Protein AF-A8ZPZ2-F1 (afdb_monomer_lite)

Foldseek 3Di:
DDDDDDDDPDDPPPPPPPDPPCVVVVPPPCPVVVPPPPDPDDDDDDDDDDDPVRVVVLCVVCVVVPHDSVVVVVCPVVVVDDDDDPVRVVVVVVVVVVVVVVVVVVVCVVVVNDDVVVVCVVVVNDD

Radius of gyration: 34.14 Å; chains: 1; bounding box: 94×48×85 Å

Structure (mmCIF, N/CA/C/O backbone):
data_AF-A8ZPZ2-F1
#
_entry.id   AF-A8ZPZ2-F1
#
loop_
_atom_site.group_PDB
_atom_site.id
_atom_site.type_symbol
_atom_site.label_atom_id
_atom_site.label_alt_id
_atom_site.label_comp_id
_atom_site.label_asym_id
_atom_site.label_entity_id
_atom_site.label_seq_id
_atom_site.pdbx_PDB_ins_code
_atom_site.Cartn_x
_atom_site.Cartn_y
_atom_site.Cartn_z
_atom_site.occupancy
_atom_site.B_iso_or_equiv
_atom_site.auth_seq_id
_atom_site.auth_comp_id
_atom_site.auth_asym_id
_atom_site.auth_atom_id
_atom_site.pdbx_PDB_model_num
ATOM 1 N N . MET A 1 1 ? 65.935 -8.058 -20.710 1.00 36.50 1 MET A N 1
ATOM 2 C CA . MET A 1 1 ? 64.784 -7.126 -20.744 1.00 36.50 1 MET A CA 1
ATOM 3 C C . MET A 1 1 ? 63.810 -7.653 -21.782 1.00 36.50 1 MET A C 1
ATOM 5 O O . MET A 1 1 ? 64.184 -7.732 -22.939 1.00 36.50 1 MET A O 1
ATOM 9 N N . LEU A 1 2 ? 62.808 -8.410 -21.333 1.00 34.53 2 LEU A N 1
ATOM 10 C CA . LEU A 1 2 ? 61.420 -7.978 -21.071 1.00 34.53 2 LEU A CA 1
ATOM 11 C C . LEU A 1 2 ? 60.620 -7.818 -22.386 1.00 34.53 2 LEU A C 1
ATOM 13 O O . LEU A 1 2 ? 60.905 -6.899 -23.137 1.00 34.53 2 LEU A O 1
ATOM 17 N N . LEU A 1 3 ? 59.834 -8.847 -22.758 1.00 36.16 3 LEU A N 1
ATOM 18 C CA . LEU A 1 3 ? 58.344 -8.904 -22.787 1.00 36.16 3 LEU A CA 1
ATOM 19 C C . LEU A 1 3 ? 57.717 -8.084 -23.948 1.00 36.16 3 LEU A C 1
ATOM 21 O O . LEU A 1 3 ? 58.179 -6.991 -24.214 1.00 36.16 3 LEU A O 1
ATOM 25 N N . ILE A 1 4 ? 56.639 -8.428 -24.660 1.00 39.97 4 ILE A N 1
ATOM 26 C CA . ILE A 1 4 ? 55.713 -9.567 -24.773 1.00 39.97 4 ILE A CA 1
ATOM 27 C C . ILE A 1 4 ? 54.870 -9.303 -26.052 1.00 39.97 4 ILE A C 1
ATOM 29 O O . ILE A 1 4 ? 54.544 -8.158 -26.341 1.00 39.97 4 ILE A O 1
ATOM 33 N N . TRP A 1 5 ? 54.532 -10.390 -26.753 1.00 31.16 5 TRP A N 1
ATOM 34 C CA . TRP A 1 5 ? 53.360 -10.715 -27.599 1.00 31.16 5 TRP A CA 1
ATOM 35 C C . TRP A 1 5 ? 52.783 -9.714 -28.618 1.00 31.16 5 TRP A C 1
ATOM 37 O O . TRP A 1 5 ? 52.365 -8.617 -28.288 1.00 31.16 5 TRP A O 1
ATOM 47 N N . ASN A 1 6 ? 52.752 -10.043 -29.910 1.00 34.06 6 ASN A N 1
ATOM 48 C CA . ASN A 1 6 ? 52.008 -11.098 -30.633 1.00 34.06 6 ASN A CA 1
ATOM 49 C C . ASN A 1 6 ? 50.652 -10.591 -31.161 1.00 34.06 6 ASN A C 1
ATOM 51 O O . ASN A 1 6 ? 49.752 -10.187 -30.432 1.00 34.06 6 ASN A O 1
ATOM 55 N N . THR A 1 7 ? 50.576 -10.630 -32.486 1.00 48.59 7 THR A N 1
ATOM 56 C CA . THR A 1 7 ? 49.463 -10.335 -33.383 1.00 48.59 7 THR A CA 1
ATOM 57 C C . THR A 1 7 ? 48.154 -10.998 -32.978 1.00 48.59 7 THR A C 1
ATOM 59 O O . THR A 1 7 ? 48.154 -12.192 -32.699 1.00 48.59 7 THR A O 1
ATOM 62 N N . LEU A 1 8 ? 47.036 -10.275 -33.105 1.00 37.91 8 LEU A N 1
ATOM 63 C CA . LEU A 1 8 ? 45.714 -10.862 -33.361 1.00 37.91 8 LEU A CA 1
ATOM 64 C C . LEU A 1 8 ? 44.765 -9.820 -33.974 1.00 37.91 8 LEU A C 1
ATOM 66 O O . LEU A 1 8 ? 43.800 -9.363 -33.368 1.00 37.91 8 LEU A O 1
ATOM 70 N N . SER A 1 9 ? 45.011 -9.500 -35.248 1.00 48.00 9 SER A N 1
ATOM 71 C CA . SER A 1 9 ? 43.917 -9.155 -36.158 1.00 48.00 9 SER A CA 1
ATOM 72 C C . SER A 1 9 ? 43.069 -10.417 -36.325 1.00 48.00 9 SER A C 1
ATOM 74 O O . SER A 1 9 ? 43.440 -11.346 -37.043 1.00 48.00 9 SER A O 1
ATOM 76 N N . SER A 1 10 ? 41.969 -10.508 -35.579 1.00 40.19 10 SER A N 1
ATOM 77 C CA . SER A 1 10 ? 41.010 -11.604 -35.696 1.00 40.19 10 SER A CA 1
ATOM 78 C C . SER A 1 10 ? 39.629 -11.056 -36.020 1.00 40.19 10 SER A C 1
ATOM 80 O O . SER A 1 10 ? 38.894 -10.576 -35.170 1.00 40.19 10 SER A O 1
ATOM 82 N N . LYS A 1 11 ? 39.327 -11.126 -37.320 1.00 45.41 11 LYS A N 1
ATOM 83 C CA . LYS A 1 11 ? 38.066 -11.600 -37.901 1.00 45.41 11 LYS A CA 1
ATOM 84 C C . LYS A 1 11 ? 36.814 -11.273 -37.079 1.00 45.41 11 LYS A C 1
ATOM 86 O O . LYS A 1 11 ? 36.491 -11.973 -36.123 1.00 45.41 11 LYS A O 1
ATOM 91 N N . ILE A 1 12 ? 36.019 -10.327 -37.579 1.00 47.62 12 ILE A N 1
ATOM 92 C CA . ILE A 1 12 ? 34.578 -10.272 -37.307 1.00 47.62 12 ILE A CA 1
ATOM 93 C C . ILE A 1 12 ? 33.973 -11.559 -37.887 1.00 47.62 12 ILE A C 1
ATOM 95 O O . ILE A 1 12 ? 33.569 -11.632 -39.046 1.00 47.62 12 ILE A O 1
ATOM 99 N N . VAL A 1 13 ? 33.995 -12.627 -37.095 1.00 47.03 13 VAL A N 1
ATOM 100 C CA . VAL A 1 13 ? 33.261 -13.852 -37.377 1.00 47.03 13 VAL A CA 1
ATOM 101 C C . VAL A 1 13 ? 31.816 -13.526 -37.055 1.00 47.03 13 VAL A C 1
ATOM 103 O O . VAL A 1 13 ? 31.442 -13.429 -35.889 1.00 47.03 13 VAL A O 1
ATOM 106 N N . GLY A 1 14 ? 31.003 -13.332 -38.093 1.00 48.72 14 GLY A N 1
ATOM 107 C CA . GLY A 1 14 ? 29.555 -13.337 -37.953 1.00 48.72 14 GLY A CA 1
ATOM 108 C C . GLY A 1 14 ? 29.152 -14.640 -37.274 1.00 48.72 14 GLY A C 1
ATOM 109 O O . GLY A 1 14 ? 29.152 -15.707 -37.891 1.00 48.72 14 GLY A O 1
ATOM 110 N N . THR A 1 15 ? 28.856 -14.576 -35.980 1.00 49.88 15 THR A N 1
ATOM 111 C CA . THR A 1 15 ? 28.314 -15.699 -35.232 1.00 49.88 15 THR A CA 1
ATOM 112 C C . THR A 1 15 ? 26.924 -15.958 -35.792 1.00 49.88 15 THR A C 1
ATOM 114 O O . THR A 1 15 ? 25.944 -15.317 -35.416 1.00 49.88 15 THR A O 1
ATOM 117 N N . LYS A 1 16 ? 26.826 -16.899 -36.742 1.00 54.81 16 LYS A N 1
ATOM 118 C CA . LYS A 1 16 ? 25.549 -17.513 -37.112 1.00 54.81 16 LYS A CA 1
ATOM 119 C C . LYS A 1 16 ? 24.930 -17.995 -35.806 1.00 54.81 16 LYS A C 1
ATOM 121 O O . LYS A 1 16 ? 25.420 -18.962 -35.222 1.00 54.81 16 LYS A O 1
ATOM 126 N N . ARG A 1 17 ? 23.894 -17.302 -35.317 1.00 61.94 17 ARG A N 1
ATOM 127 C CA . ARG A 1 17 ? 23.105 -17.781 -34.180 1.00 61.94 17 ARG A CA 1
ATOM 128 C C . ARG A 1 17 ? 22.688 -19.205 -34.536 1.00 61.94 17 ARG A C 1
ATOM 130 O O . ARG A 1 17 ? 21.981 -19.402 -35.523 1.00 61.94 17 ARG A O 1
ATOM 137 N N . LYS A 1 18 ? 23.169 -20.199 -33.784 1.00 61.75 18 LYS A N 1
ATOM 138 C CA . LYS A 1 18 ? 22.662 -21.569 -33.878 1.00 61.75 18 LYS A CA 1
ATOM 139 C C . LYS A 1 18 ? 21.232 -21.531 -33.356 1.00 61.75 18 LYS A C 1
ATOM 141 O O . LYS A 1 18 ? 20.994 -21.669 -32.161 1.00 61.75 18 LYS A O 1
ATOM 146 N N . ILE A 1 19 ? 20.289 -21.263 -34.252 1.00 64.38 19 ILE A N 1
ATOM 147 C CA . ILE A 1 19 ? 18.870 -21.412 -33.964 1.00 64.38 19 ILE A CA 1
ATOM 148 C C . ILE A 1 19 ? 18.662 -22.907 -33.750 1.00 64.38 19 ILE A C 1
ATOM 150 O O . ILE A 1 19 ? 18.977 -23.714 -34.626 1.00 64.38 19 ILE A O 1
ATOM 154 N N . ASN A 1 20 ? 18.205 -23.286 -32.559 1.00 74.00 20 ASN A N 1
ATOM 155 C CA . ASN A 1 20 ? 17.829 -24.666 -32.303 1.00 74.00 20 ASN A CA 1
ATOM 156 C C . ASN A 1 20 ? 16.719 -25.022 -33.314 1.00 74.00 20 ASN A C 1
ATOM 158 O O . ASN A 1 20 ? 15.728 -24.298 -33.384 1.00 74.00 20 ASN A O 1
ATOM 162 N N . PRO A 1 21 ? 16.838 -26.097 -34.113 1.00 70.56 21 PRO A N 1
ATOM 163 C CA . PRO A 1 21 ? 15.815 -26.460 -35.098 1.00 70.56 21 PRO A CA 1
ATOM 164 C C . PRO A 1 21 ? 14.436 -26.710 -34.462 1.00 70.56 21 PRO A C 1
ATOM 166 O O . PRO A 1 21 ? 13.411 -26.577 -35.124 1.00 70.56 21 PRO A O 1
ATOM 169 N N . LYS A 1 22 ? 14.395 -26.992 -33.152 1.00 74.38 22 LYS A N 1
ATOM 170 C CA . LYS A 1 22 ? 13.162 -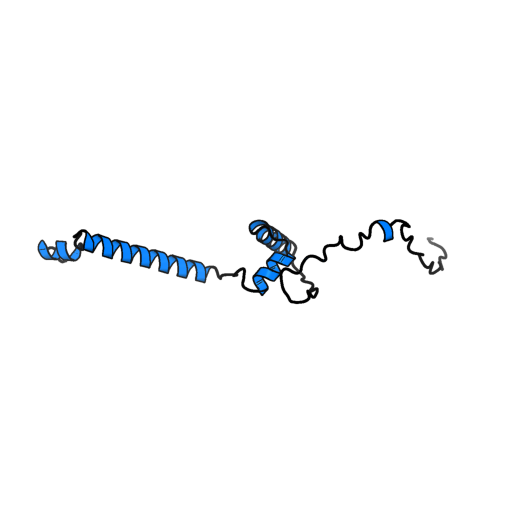27.112 -32.363 1.00 74.38 22 LYS A CA 1
ATOM 171 C C . LYS A 1 22 ? 12.654 -25.782 -31.789 1.00 74.38 22 LYS A C 1
ATOM 173 O O . LYS A 1 22 ? 11.628 -25.777 -31.120 1.00 74.38 22 LYS A O 1
ATOM 178 N N . SER A 1 23 ? 13.321 -24.649 -32.031 1.00 67.31 23 SER A N 1
ATOM 179 C CA . SER A 1 23 ? 12.892 -23.331 -31.536 1.00 67.31 23 SER A CA 1
ATOM 180 C C . SER A 1 23 ? 11.472 -23.000 -31.985 1.00 67.31 23 SER A C 1
ATOM 182 O O . SER A 1 23 ? 10.678 -22.566 -31.161 1.00 67.31 23 SER A O 1
ATOM 184 N N . LEU A 1 24 ? 11.126 -23.285 -33.245 1.00 64.62 24 LEU A N 1
ATOM 185 C CA . LEU A 1 24 ? 9.766 -23.099 -33.761 1.00 64.62 24 LEU A CA 1
ATOM 186 C C . LEU A 1 24 ? 8.775 -24.138 -33.217 1.00 64.62 24 LEU A C 1
ATOM 188 O O . LEU A 1 24 ? 7.600 -23.837 -33.072 1.00 64.62 24 LEU A O 1
ATOM 192 N N . GLN A 1 25 ? 9.242 -25.341 -32.874 1.00 66.44 25 GLN A N 1
ATOM 193 C CA . GLN A 1 25 ? 8.404 -26.403 -32.299 1.00 66.44 25 GLN A CA 1
ATOM 194 C C . GLN A 1 25 ? 8.064 -26.136 -30.822 1.00 66.44 25 GLN A C 1
ATOM 196 O O . GLN A 1 25 ? 7.013 -26.552 -30.342 1.00 66.44 25 GLN A O 1
ATOM 201 N N . ASN A 1 26 ? 8.934 -25.414 -30.107 1.00 62.28 26 ASN A N 1
ATOM 202 C CA . ASN A 1 26 ? 8.692 -24.944 -28.741 1.00 62.28 26 ASN A CA 1
ATOM 203 C C . ASN A 1 26 ? 7.844 -23.665 -28.689 1.00 62.28 26 ASN A C 1
ATOM 205 O O . ASN A 1 26 ? 7.267 -23.361 -27.642 1.00 62.28 26 ASN A O 1
ATOM 209 N N . LEU A 1 27 ? 7.743 -22.925 -29.799 1.00 61.38 27 LEU A N 1
ATOM 210 C CA . LEU A 1 27 ? 6.745 -21.873 -29.941 1.00 61.38 27 LEU A CA 1
ATOM 211 C C . LEU A 1 27 ? 5.393 -22.555 -30.087 1.00 61.38 27 LEU A C 1
ATOM 213 O O . LEU A 1 27 ? 4.997 -22.946 -31.175 1.00 61.38 27 LEU A O 1
ATOM 217 N N . ARG A 1 28 ? 4.686 -22.725 -28.974 1.00 57.16 28 ARG A N 1
ATOM 218 C CA . ARG A 1 28 ? 3.288 -23.147 -28.995 1.00 57.16 28 ARG A CA 1
ATOM 219 C C . ARG A 1 28 ? 2.479 -21.989 -29.601 1.00 57.16 28 ARG A C 1
ATOM 221 O O . ARG A 1 28 ? 2.271 -21.001 -28.886 1.00 57.16 28 ARG A O 1
ATOM 228 N N . PRO A 1 29 ? 2.029 -22.057 -30.871 1.00 48.34 29 PRO A N 1
ATOM 229 C CA . PRO A 1 29 ? 1.203 -21.005 -31.449 1.00 48.34 29 PRO A CA 1
ATOM 230 C C . PRO A 1 29 ? -0.101 -21.008 -30.646 1.00 48.34 29 PRO A C 1
ATOM 232 O O . PRO A 1 29 ? -0.790 -22.022 -30.588 1.00 48.34 29 PRO A O 1
ATOM 235 N N . GLY A 1 30 ? -0.360 -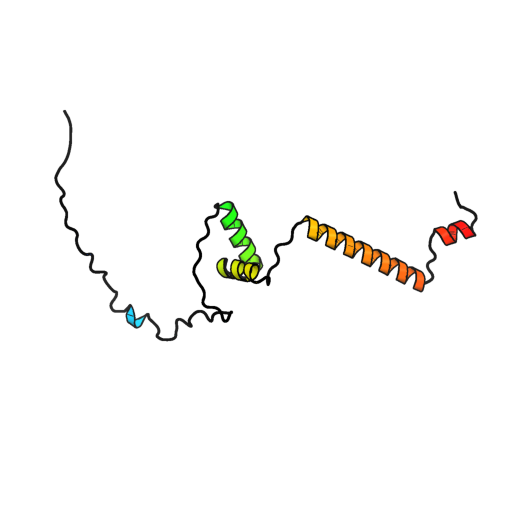19.934 -29.901 1.00 50.59 30 GLY A N 1
ATOM 236 C CA . GLY A 1 30 ? -1.507 -19.850 -28.990 1.00 50.59 30 GLY A CA 1
ATOM 237 C C . GLY A 1 30 ? -1.307 -20.385 -27.559 1.00 50.59 30 GLY A C 1
ATOM 238 O O . GLY A 1 30 ? -2.266 -20.364 -26.797 1.00 50.59 30 GLY A O 1
ATOM 239 N N . LYS A 1 31 ? -0.103 -20.826 -27.139 1.00 43.94 31 LYS A N 1
ATOM 240 C CA . LYS A 1 31 ? 0.203 -21.086 -25.704 1.00 43.94 31 LYS A CA 1
ATOM 241 C C . LYS A 1 31 ? 1.414 -20.327 -25.147 1.00 43.94 31 LYS A C 1
ATOM 243 O O . LYS A 1 31 ? 1.983 -20.739 -24.139 1.00 43.94 31 LYS A O 1
ATOM 248 N N . SER A 1 32 ? 1.770 -19.192 -25.726 1.00 48.09 32 SER A N 1
ATOM 249 C CA . SER A 1 32 ? 1.800 -18.045 -24.827 1.00 48.09 32 SER A CA 1
ATOM 250 C C . SER A 1 32 ? 0.354 -17.583 -24.828 1.00 48.09 32 SER A C 1
ATOM 252 O O . SER A 1 32 ? -0.029 -16.951 -25.813 1.00 48.09 32 SER A O 1
ATOM 254 N N . PRO A 1 33 ? -0.496 -17.942 -23.842 1.00 46.56 33 PRO A N 1
ATOM 255 C CA . PRO A 1 33 ? -1.653 -17.098 -23.607 1.00 46.56 33 PRO A CA 1
ATOM 256 C C . PRO A 1 33 ? -1.002 -15.744 -23.371 1.00 46.56 33 PRO A C 1
ATOM 258 O O . PRO A 1 33 ? -0.258 -15.598 -22.400 1.00 46.56 33 PRO A O 1
ATOM 261 N N . GLY A 1 34 ? -1.066 -14.851 -24.365 1.00 47.97 34 GLY A N 1
ATOM 262 C CA . GLY A 1 34 ? -0.504 -13.518 -24.244 1.00 47.97 34 GLY A CA 1
ATOM 263 C C . GLY A 1 34 ? -1.060 -13.027 -22.935 1.00 47.97 34 GLY A C 1
ATOM 264 O O . GLY A 1 34 ? -2.282 -12.984 -22.839 1.00 47.97 34 GLY A O 1
ATOM 265 N N . ARG A 1 35 ? -0.179 -12.908 -21.924 1.00 49.22 35 ARG A N 1
ATOM 266 C CA . ARG A 1 35 ? -0.528 -12.731 -20.512 1.00 49.22 35 ARG A CA 1
ATOM 267 C C . ARG A 1 35 ? -1.740 -11.834 -20.511 1.00 49.22 35 ARG A C 1
ATOM 269 O O . ARG A 1 35 ? -1.564 -10.676 -20.890 1.00 49.22 35 ARG A O 1
ATOM 276 N N . THR A 1 36 ? -2.922 -12.406 -20.257 1.00 50.59 36 THR A N 1
ATOM 277 C CA . THR A 1 36 ? -4.180 -11.711 -20.518 1.00 50.59 36 THR A CA 1
ATOM 278 C C . THR A 1 36 ? -4.028 -10.407 -19.783 1.00 50.59 36 THR A C 1
ATOM 280 O O . THR A 1 36 ? -3.725 -10.412 -18.584 1.00 50.59 36 THR A O 1
ATOM 283 N N . THR A 1 37 ? -3.993 -9.303 -20.525 1.00 53.22 37 THR A N 1
ATOM 284 C CA . THR A 1 37 ? -3.750 -8.027 -19.887 1.00 53.22 37 THR A CA 1
ATOM 285 C C . THR A 1 37 ? -4.937 -7.862 -18.964 1.00 53.22 37 THR A C 1
ATOM 287 O O . THR A 1 37 ? -6.076 -7.833 -19.414 1.00 53.22 37 THR A O 1
ATOM 290 N N . LEU A 1 38 ? -4.673 -7.846 -17.657 1.00 60.94 38 LEU A N 1
ATOM 291 C CA . LEU A 1 38 ? -5.712 -7.647 -16.647 1.00 60.94 38 LEU A CA 1
ATOM 292 C C . LEU A 1 38 ? -6.488 -6.343 -16.914 1.00 60.94 38 LEU A C 1
ATOM 294 O O . LEU A 1 38 ? -7.591 -6.150 -16.419 1.00 60.94 38 LEU A O 1
ATOM 298 N N . HIS A 1 39 ? -5.894 -5.452 -17.711 1.00 67.31 39 HIS A N 1
ATOM 299 C CA . HIS A 1 39 ? -6.393 -4.139 -18.058 1.00 67.31 39 HIS A CA 1
ATOM 300 C C . HIS A 1 39 ? -6.415 -3.946 -19.579 1.00 67.31 39 HIS A C 1
ATOM 302 O O . HIS A 1 39 ? -5.629 -4.550 -20.312 1.00 67.31 39 HIS A O 1
ATOM 308 N N . GLU A 1 40 ? -7.304 -3.067 -20.033 1.00 69.06 40 GLU A N 1
ATOM 309 C CA . GLU A 1 40 ? -7.580 -2.780 -21.449 1.00 69.06 40 GLU A CA 1
ATOM 310 C C . GLU A 1 40 ? -6.439 -2.019 -22.152 1.00 69.06 40 GLU A C 1
ATOM 312 O O . GLU A 1 40 ? -6.357 -1.988 -23.379 1.00 69.06 40 GLU A O 1
ATOM 317 N N . SER A 1 41 ? -5.521 -1.421 -21.385 1.00 74.38 41 SER A N 1
ATOM 318 C CA . SER A 1 41 ? -4.385 -0.660 -21.907 1.00 74.38 41 SER A CA 1
ATOM 319 C C . SER A 1 41 ? -3.212 -1.555 -22.318 1.00 74.38 41 SER A C 1
ATOM 321 O O . SER A 1 41 ? -2.811 -2.465 -21.586 1.00 74.38 41 SER A O 1
ATOM 323 N N . THR A 1 42 ? -2.579 -1.225 -23.447 1.00 79.56 42 THR A N 1
ATOM 324 C CA . THR A 1 42 ? -1.339 -1.882 -23.887 1.00 79.56 42 THR A CA 1
ATOM 325 C C . THR A 1 42 ? -0.207 -1.582 -22.904 1.00 79.56 42 THR A C 1
ATOM 327 O O . THR A 1 42 ? 0.072 -0.422 -22.613 1.00 79.56 42 THR A O 1
ATOM 330 N N . LYS A 1 43 ? 0.468 -2.622 -22.398 1.00 79.81 43 LYS A N 1
ATOM 331 C CA . LYS A 1 43 ? 1.591 -2.457 -21.464 1.00 79.81 43 LYS A CA 1
ATOM 332 C C . LYS A 1 43 ? 2.836 -1.924 -22.180 1.00 79.81 43 LYS A C 1
ATOM 334 O O . LYS A 1 43 ? 3.369 -2.593 -23.065 1.00 79.81 43 LYS A O 1
ATOM 339 N N . SER A 1 44 ? 3.346 -0.775 -21.745 1.00 86.00 44 SER A N 1
ATOM 340 C CA . SER A 1 44 ? 4.696 -0.291 -22.056 1.00 86.00 44 SER A CA 1
ATOM 341 C C . SER A 1 44 ? 5.691 -0.732 -20.980 1.00 86.00 44 SER A C 1
ATOM 343 O O . SER A 1 44 ? 5.336 -0.939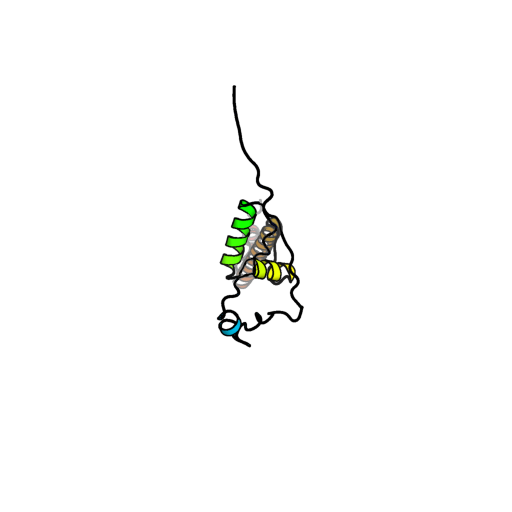 -19.820 1.00 86.00 44 SER A O 1
ATOM 345 N N . ARG A 1 45 ? 6.963 -0.909 -21.358 1.00 88.12 45 ARG A N 1
ATOM 346 C CA . ARG A 1 45 ? 8.026 -1.275 -20.412 1.00 88.12 45 ARG A CA 1
ATOM 347 C C . ARG A 1 45 ? 8.731 -0.020 -19.908 1.00 88.12 45 ARG A C 1
ATOM 349 O O . ARG A 1 45 ? 9.280 0.730 -20.708 1.00 88.12 45 ARG A O 1
ATOM 356 N N . HIS A 1 46 ? 8.790 0.130 -18.589 1.00 89.19 46 HIS A N 1
ATOM 357 C CA . HIS A 1 46 ? 9.555 1.171 -17.905 1.00 89.19 46 HIS A CA 1
ATOM 358 C C . HIS A 1 46 ? 10.639 0.521 -17.033 1.00 89.19 46 HIS A C 1
ATOM 360 O O . HIS A 1 46 ? 10.425 -0.559 -16.479 1.00 89.19 46 HIS A O 1
ATOM 366 N N . GLY A 1 47 ? 11.824 1.133 -16.975 1.00 92.12 47 GLY A N 1
ATOM 367 C CA . GLY A 1 47 ? 12.928 0.700 -16.115 1.00 92.12 47 GLY A CA 1
ATOM 368 C C . GLY A 1 47 ? 12.991 1.552 -14.850 1.00 92.12 47 GLY A C 1
ATOM 369 O O . GLY A 1 47 ? 12.740 2.751 -14.919 1.00 92.12 47 GLY A O 1
ATOM 370 N N . VAL A 1 48 ? 13.334 0.937 -13.718 1.00 91.62 48 VAL A N 1
ATOM 371 C CA . VAL A 1 48 ? 13.520 1.615 -12.427 1.00 91.62 48 VAL A CA 1
ATOM 372 C C . VAL A 1 48 ? 14.872 1.191 -11.862 1.00 91.62 48 VAL A C 1
ATOM 374 O O . VAL A 1 48 ? 15.223 0.013 -11.940 1.00 91.62 48 VAL A O 1
ATOM 377 N N . SER A 1 49 ? 15.614 2.145 -11.306 1.00 95.00 49 SER A N 1
ATOM 378 C CA . SER A 1 49 ? 16.865 1.896 -10.587 1.00 95.00 49 SER A CA 1
ATOM 379 C C . SER A 1 49 ? 16.613 2.062 -9.094 1.00 95.00 49 SER A C 1
ATOM 381 O O . SER A 1 49 ? 16.092 3.092 -8.676 1.00 95.00 49 SER A O 1
ATOM 383 N N . LEU A 1 50 ? 16.972 1.053 -8.306 1.00 95.25 50 LEU A N 1
ATOM 384 C CA . LEU A 1 50 ? 16.813 1.030 -6.853 1.00 95.25 50 LEU A CA 1
ATOM 385 C C . LEU A 1 50 ? 18.116 0.546 -6.216 1.00 95.25 50 LEU A C 1
ATOM 387 O O . LEU A 1 50 ? 18.912 -0.129 -6.870 1.00 95.25 50 LEU A O 1
ATOM 391 N N . THR A 1 51 ? 18.322 0.888 -4.947 1.00 98.19 51 THR A N 1
ATOM 392 C CA . THR A 1 51 ? 19.333 0.227 -4.114 1.00 98.19 51 THR A CA 1
ATOM 393 C C . THR A 1 51 ? 18.920 -1.221 -3.843 1.00 98.19 51 THR A C 1
ATOM 395 O O . THR A 1 51 ? 17.744 -1.570 -3.979 1.00 98.19 51 THR A O 1
ATOM 398 N N . ASP A 1 52 ? 19.866 -2.061 -3.421 1.00 97.62 52 ASP A N 1
ATOM 399 C CA . ASP A 1 52 ? 19.575 -3.459 -3.073 1.00 97.62 52 ASP A CA 1
ATOM 400 C C . ASP A 1 52 ? 18.541 -3.561 -1.938 1.00 97.62 52 ASP A C 1
ATOM 402 O O . ASP A 1 52 ? 17.609 -4.363 -2.010 1.00 97.62 52 ASP A O 1
ATOM 406 N N . GLU A 1 53 ? 18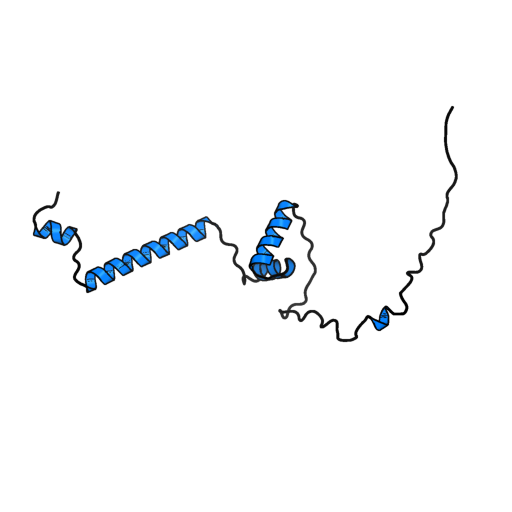.647 -2.688 -0.932 1.00 97.62 53 GLU A N 1
ATOM 407 C CA . GLU A 1 53 ? 17.684 -2.585 0.172 1.00 97.62 53 GLU A CA 1
ATOM 408 C C . GLU A 1 53 ? 16.283 -2.217 -0.332 1.00 97.62 53 GLU A C 1
ATOM 410 O O . GLU A 1 53 ? 15.299 -2.877 0.009 1.00 97.62 53 GLU A O 1
ATOM 415 N N . GLY A 1 54 ? 16.191 -1.208 -1.207 1.00 95.75 54 GLY A N 1
ATOM 416 C CA . GLY A 1 54 ? 14.925 -0.795 -1.808 1.00 95.75 54 GLY A CA 1
ATOM 417 C C . GLY A 1 54 ? 14.303 -1.901 -2.661 1.00 95.75 54 GLY A C 1
ATOM 418 O O . GLY A 1 54 ? 13.092 -2.116 -2.618 1.00 95.75 54 GLY A O 1
ATOM 419 N N . TRP A 1 55 ? 15.124 -2.651 -3.401 1.00 96.56 55 TRP A N 1
ATOM 420 C CA . TRP A 1 55 ? 14.658 -3.794 -4.179 1.00 96.56 55 TRP A CA 1
ATOM 421 C C . TRP A 1 55 ? 14.115 -4.916 -3.286 1.00 96.56 55 TRP A C 1
ATOM 423 O O . TRP A 1 55 ? 13.012 -5.405 -3.540 1.00 96.56 55 TRP A O 1
ATOM 433 N N . SER A 1 56 ? 14.835 -5.277 -2.218 1.00 96.62 56 SER A N 1
ATOM 434 C CA . SER A 1 56 ? 14.393 -6.295 -1.256 1.00 96.62 56 SER A CA 1
ATOM 435 C C . SER A 1 56 ? 13.061 -5.915 -0.607 1.00 96.62 56 SER A C 1
ATOM 437 O O . SER A 1 56 ? 12.130 -6.721 -0.588 1.00 96.62 56 SER A O 1
ATOM 439 N N . GLY A 1 57 ? 12.923 -4.660 -0.165 1.00 96.19 57 GLY A N 1
ATOM 440 C CA . GLY A 1 57 ? 11.681 -4.166 0.432 1.00 96.19 57 GLY A CA 1
ATOM 441 C C . GLY A 1 57 ? 10.487 -4.254 -0.524 1.00 96.19 57 GLY A C 1
ATOM 442 O O . GLY A 1 57 ? 9.413 -4.728 -0.148 1.00 96.19 57 GLY A O 1
ATOM 443 N N . VAL A 1 58 ? 10.671 -3.883 -1.796 1.00 95.00 58 VAL A N 1
ATOM 444 C CA . VAL A 1 58 ? 9.611 -3.999 -2.812 1.00 95.00 58 VAL A CA 1
ATOM 445 C C . VAL A 1 58 ? 9.240 -5.463 -3.077 1.00 95.00 58 VAL A C 1
ATOM 447 O O . VAL A 1 58 ? 8.061 -5.774 -3.264 1.00 95.00 58 VAL A O 1
ATOM 450 N N . GLN A 1 59 ? 10.213 -6.379 -3.082 1.00 96.19 59 GLN A N 1
ATOM 451 C CA . GLN A 1 59 ? 9.946 -7.809 -3.254 1.00 96.19 59 GLN A CA 1
ATOM 452 C C . GLN A 1 59 ? 9.120 -8.385 -2.098 1.00 96.19 59 GLN A C 1
ATOM 454 O O . GLN A 1 59 ? 8.166 -9.130 -2.340 1.00 96.19 59 GLN A O 1
ATOM 459 N N . GLU A 1 60 ? 9.456 -8.032 -0.859 1.00 96.62 60 GLU A N 1
ATOM 460 C CA . GLU A 1 60 ? 8.716 -8.462 0.328 1.00 96.62 60 GLU A CA 1
ATOM 461 C C . GLU A 1 60 ? 7.292 -7.903 0.346 1.00 96.62 60 GLU A C 1
ATOM 463 O O . GLU A 1 60 ? 6.335 -8.659 0.549 1.00 96.62 60 GLU A O 1
ATOM 468 N N . ALA A 1 61 ? 7.135 -6.609 0.050 1.00 94.31 61 ALA A N 1
ATOM 469 C CA . ALA A 1 61 ? 5.830 -5.968 -0.042 1.00 94.31 61 ALA A CA 1
ATOM 470 C C . ALA A 1 61 ? 4.954 -6.643 -1.107 1.00 94.31 61 ALA A C 1
ATOM 472 O O . ALA A 1 61 ? 3.835 -7.056 -0.812 1.00 94.31 61 ALA A O 1
ATOM 473 N N . ALA A 1 62 ? 5.479 -6.853 -2.318 1.00 94.69 62 ALA A N 1
ATOM 474 C CA . ALA A 1 62 ? 4.747 -7.530 -3.386 1.00 94.69 62 ALA A CA 1
ATOM 475 C C . ALA A 1 62 ? 4.317 -8.953 -2.980 1.00 94.69 62 ALA A C 1
ATOM 477 O O . ALA A 1 62 ? 3.166 -9.341 -3.200 1.00 94.69 62 ALA A O 1
ATOM 478 N N . LYS A 1 63 ? 5.206 -9.705 -2.314 1.00 94.81 63 LYS A N 1
ATOM 479 C CA . LYS A 1 63 ? 4.924 -11.060 -1.822 1.00 94.81 63 LYS A CA 1
ATOM 480 C C . LYS A 1 63 ? 3.789 -11.082 -0.798 1.00 94.81 63 LYS A C 1
ATOM 482 O O . LYS A 1 63 ? 2.960 -11.988 -0.861 1.00 94.81 63 LYS A O 1
ATOM 487 N N . LYS A 1 64 ? 3.718 -10.097 0.105 1.00 93.75 64 LYS A N 1
ATOM 488 C CA . LYS A 1 64 ? 2.647 -9.984 1.114 1.00 93.75 64 LYS A CA 1
ATOM 489 C C . LYS A 1 64 ? 1.255 -9.936 0.478 1.00 93.75 64 LYS A C 1
ATOM 491 O O . LYS A 1 64 ? 0.322 -10.518 1.019 1.00 93.75 64 LYS A O 1
ATOM 496 N N . TYR A 1 65 ? 1.136 -9.301 -0.685 1.00 90.62 65 TYR A N 1
ATOM 497 C CA . TYR A 1 65 ? -0.118 -9.197 -1.436 1.00 90.62 65 TYR A CA 1
ATOM 498 C C . TYR A 1 65 ? -0.276 -10.272 -2.525 1.00 90.62 65 TYR A C 1
ATOM 500 O O . TYR A 1 65 ? -1.210 -10.209 -3.318 1.00 90.62 65 TYR A O 1
ATOM 508 N N . GLY A 1 66 ? 0.627 -11.259 -2.591 1.00 91.75 66 GLY A N 1
ATOM 509 C CA . GLY A 1 66 ? 0.577 -12.329 -3.592 1.00 91.75 66 GLY A CA 1
ATOM 510 C C . GLY A 1 66 ? 0.872 -11.867 -5.024 1.00 91.75 66 GLY A C 1
ATOM 511 O O . GLY A 1 66 ? 0.543 -12.572 -5.978 1.00 91.75 66 GLY A O 1
ATOM 512 N N . TYR A 1 67 ? 1.496 -10.700 -5.193 1.00 92.31 67 TYR A N 1
ATOM 513 C CA . TYR A 1 67 ? 1.788 -10.111 -6.494 1.00 92.31 67 TYR A CA 1
ATOM 514 C C . TYR A 1 67 ? 3.249 -10.300 -6.908 1.00 92.31 67 TYR A C 1
ATOM 516 O O . TYR A 1 67 ? 4.168 -10.371 -6.093 1.00 92.31 67 TYR A O 1
ATOM 524 N N . SER A 1 68 ? 3.482 -10.318 -8.223 1.00 93.06 68 SER A N 1
ATOM 525 C CA . SER A 1 68 ? 4.818 -10.032 -8.760 1.00 93.06 68 SER A CA 1
ATOM 526 C C . SER A 1 68 ? 5.143 -8.544 -8.592 1.00 93.06 68 SER A C 1
ATOM 528 O O . SER A 1 68 ? 4.231 -7.721 -8.601 1.00 93.06 68 SER A O 1
ATOM 530 N N . VAL A 1 69 ? 6.425 -8.172 -8.513 1.00 93.81 69 VAL A N 1
ATOM 531 C CA . VAL A 1 69 ? 6.848 -6.765 -8.336 1.00 93.81 69 VAL A CA 1
ATOM 532 C C . VAL A 1 69 ? 6.214 -5.826 -9.369 1.00 93.81 69 VAL A C 1
ATOM 534 O O . VAL A 1 69 ? 5.680 -4.781 -9.016 1.00 93.81 69 VAL A O 1
ATOM 537 N N . SER A 1 70 ? 6.207 -6.204 -10.650 1.00 91.06 70 SER A N 1
ATOM 538 C CA . SER A 1 70 ? 5.602 -5.372 -11.699 1.00 91.06 70 SER A CA 1
ATOM 539 C C . SER A 1 70 ? 4.086 -5.230 -11.559 1.00 91.06 70 SER A C 1
ATOM 541 O O . SER A 1 70 ? 3.530 -4.213 -11.950 1.00 91.06 70 SER A O 1
ATOM 543 N N . GLU A 1 71 ? 3.408 -6.247 -11.030 1.00 90.81 71 GLU A N 1
ATOM 544 C CA . GLU A 1 71 ? 1.963 -6.201 -10.794 1.00 90.81 71 GLU A CA 1
ATOM 545 C C . GLU A 1 71 ? 1.637 -5.356 -9.573 1.00 90.81 71 GLU A C 1
ATOM 547 O O . GLU A 1 71 ? 0.716 -4.556 -9.622 1.00 90.81 71 GLU A O 1
ATOM 552 N N . PHE A 1 72 ? 2.447 -5.474 -8.524 1.00 93.75 72 PHE A N 1
ATOM 553 C CA . PHE A 1 72 ? 2.358 -4.644 -7.334 1.00 93.75 72 PHE A CA 1
ATOM 554 C C . PHE A 1 72 ? 2.500 -3.152 -7.677 1.00 93.75 72 PHE A C 1
ATOM 556 O O . PHE A 1 72 ? 1.648 -2.355 -7.295 1.00 93.75 72 PHE A O 1
ATOM 563 N N . LEU A 1 73 ? 3.502 -2.786 -8.486 1.00 92.50 73 LEU A N 1
ATOM 564 C CA . LEU A 1 73 ? 3.678 -1.409 -8.967 1.00 92.50 73 LEU A CA 1
ATOM 565 C C . LEU A 1 73 ? 2.509 -0.931 -9.843 1.00 92.50 73 LEU A C 1
ATOM 567 O O . LEU A 1 73 ? 2.090 0.217 -9.724 1.00 92.50 73 LEU A O 1
ATOM 571 N N . GLU A 1 74 ? 1.953 -1.799 -10.692 1.00 91.31 74 GLU A N 1
ATOM 572 C CA . GLU A 1 74 ? 0.759 -1.476 -11.486 1.00 91.31 74 GLU A CA 1
ATOM 573 C C . GLU A 1 74 ? -0.461 -1.219 -10.584 1.00 91.31 74 GLU A C 1
ATOM 575 O O . GLU A 1 74 ? -1.195 -0.260 -10.816 1.00 91.31 74 GLU A O 1
ATOM 580 N N . GLN A 1 75 ? -0.672 -2.037 -9.542 1.00 91.56 75 GLN A N 1
ATOM 581 C CA . GLN A 1 75 ? -1.781 -1.848 -8.601 1.00 91.56 75 GLN A CA 1
ATOM 582 C C . GLN A 1 75 ? -1.658 -0.526 -7.832 1.00 91.56 75 GLN A C 1
ATOM 584 O O . GLN A 1 75 ? -2.663 0.162 -7.658 1.00 91.56 75 GLN A O 1
ATOM 589 N N . ILE A 1 76 ? -0.439 -0.144 -7.430 1.00 92.62 76 ILE A N 1
ATOM 590 C CA . ILE A 1 76 ? -0.164 1.166 -6.819 1.00 92.62 76 ILE A CA 1
ATOM 591 C C . ILE A 1 76 ? -0.478 2.290 -7.811 1.00 92.62 76 ILE A C 1
ATOM 593 O O . ILE A 1 76 ? -1.242 3.196 -7.496 1.00 92.62 76 ILE A O 1
ATOM 597 N N . GLY A 1 77 ? 0.053 2.217 -9.036 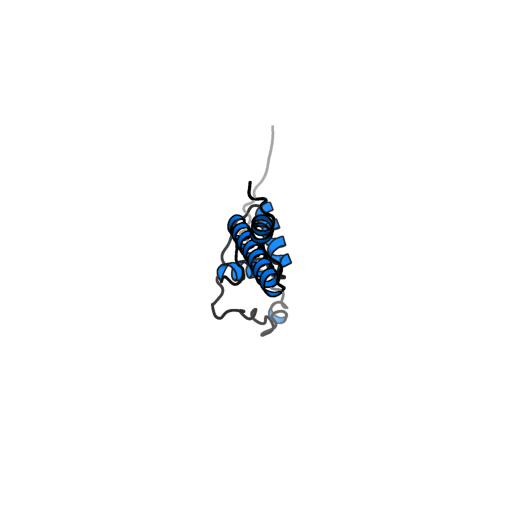1.00 90.81 77 GLY A N 1
ATOM 598 C CA . GLY A 1 77 ? -0.145 3.254 -10.054 1.00 90.81 77 GLY A CA 1
ATOM 599 C C . GLY A 1 77 ? -1.605 3.451 -10.476 1.00 90.81 77 GLY A C 1
ATOM 600 O O . GLY A 1 77 ? -1.961 4.518 -10.970 1.00 90.81 77 GLY A O 1
ATOM 601 N N . ARG A 1 78 ? -2.460 2.443 -10.269 1.00 89.19 78 ARG A N 1
ATOM 602 C CA . ARG A 1 78 ? -3.909 2.514 -10.514 1.00 89.19 78 ARG A CA 1
ATOM 603 C C . ARG A 1 78 ? -4.735 2.905 -9.290 1.00 89.19 78 ARG A C 1
ATOM 605 O O . ARG A 1 78 ? -5.941 3.069 -9.431 1.00 89.19 78 ARG A O 1
ATOM 612 N N . GLY A 1 79 ? -4.119 3.032 -8.115 1.00 87.94 79 GLY A N 1
ATOM 613 C CA . GLY A 1 79 ? -4.817 3.334 -6.864 1.00 87.94 79 GLY A CA 1
ATOM 614 C C . GLY A 1 79 ? -5.575 2.150 -6.253 1.00 87.94 79 GLY A C 1
ATOM 615 O O . GLY A 1 79 ? -6.326 2.339 -5.304 1.00 87.94 79 GLY A O 1
ATOM 616 N N . ASN A 1 80 ? -5.370 0.926 -6.753 1.00 87.75 80 ASN A N 1
ATOM 617 C CA . ASN A 1 80 ? -5.932 -0.286 -6.141 1.00 87.75 80 ASN A CA 1
ATOM 618 C C . ASN A 1 80 ? -5.182 -0.676 -4.856 1.00 87.75 80 ASN A C 1
ATOM 620 O O . ASN A 1 80 ? -5.702 -1.421 -4.028 1.00 87.75 80 ASN A O 1
ATOM 624 N N . LEU A 1 81 ? -3.949 -0.187 -4.707 1.00 89.75 81 LEU A N 1
ATOM 625 C CA . LEU A 1 81 ? -3.190 -0.202 -3.464 1.00 89.75 81 LEU A CA 1
ATOM 626 C C . LEU A 1 81 ? -2.834 1.237 -3.101 1.00 89.75 81 LEU A C 1
ATOM 628 O O . LEU A 1 81 ? -2.236 1.949 -3.907 1.00 89.75 81 LEU A O 1
ATOM 632 N N . ALA A 1 82 ? -3.186 1.644 -1.886 1.00 83.50 82 ALA A N 1
ATOM 633 C CA . ALA A 1 82 ? -2.831 2.949 -1.354 1.00 83.50 82 ALA A CA 1
ATOM 634 C C . ALA A 1 82 ? -1.491 2.874 -0.615 1.00 83.50 82 ALA A C 1
ATOM 636 O O . ALA A 1 82 ? -1.241 1.947 0.157 1.00 83.50 82 ALA A O 1
ATOM 637 N N . ILE A 1 83 ? -0.645 3.875 -0.839 1.00 81.69 83 ILE A N 1
ATOM 638 C CA . ILE A 1 83 ? 0.488 4.174 0.033 1.00 81.69 83 ILE A CA 1
ATOM 639 C C . ILE A 1 83 ? -0.009 5.273 0.962 1.00 81.69 83 ILE A C 1
ATOM 641 O O . ILE A 1 83 ? -0.340 6.362 0.499 1.00 81.69 83 ILE A O 1
ATOM 645 N N . LEU A 1 84 ? -0.129 4.952 2.245 1.00 79.19 84 LEU A N 1
ATOM 646 C CA . LEU A 1 84 ? -0.563 5.896 3.266 1.00 79.19 84 LEU A CA 1
ATOM 647 C C . LEU A 1 84 ? 0.657 6.413 4.020 1.00 79.19 84 LEU A C 1
ATOM 649 O O . LEU A 1 84 ? 1.596 5.658 4.286 1.00 79.19 84 LEU A O 1
ATOM 653 N N . GLU A 1 85 ? 0.627 7.694 4.366 1.00 79.62 85 GLU A N 1
ATOM 654 C CA . GLU A 1 85 ? 1.574 8.261 5.319 1.00 79.62 85 GLU A CA 1
ATOM 655 C C . GLU A 1 85 ? 1.236 7.749 6.720 1.00 79.62 85 GLU A C 1
ATOM 657 O O . GLU A 1 85 ? 0.063 7.613 7.070 1.00 79.62 85 GLU A O 1
ATOM 662 N N . LEU A 1 86 ? 2.262 7.436 7.514 1.00 78.69 86 LEU A N 1
ATOM 663 C CA . LEU A 1 86 ? 2.078 6.853 8.845 1.00 78.69 86 LEU A CA 1
ATOM 664 C C . LEU A 1 86 ? 1.213 7.759 9.737 1.00 78.69 86 LEU A C 1
ATOM 666 O O . LEU A 1 86 ? 0.290 7.281 10.385 1.00 78.69 86 LEU A O 1
ATOM 670 N N . GLU A 1 87 ? 1.446 9.071 9.666 1.00 77.25 87 GLU A N 1
ATOM 671 C CA . GLU A 1 87 ? 0.683 10.098 10.389 1.00 77.25 87 GLU A CA 1
ATOM 672 C C . GLU A 1 87 ? -0.808 10.088 10.012 1.00 77.25 87 GLU A C 1
ATOM 674 O O . GLU A 1 87 ? -1.679 10.277 10.858 1.00 77.25 87 GLU A O 1
ATOM 679 N N . ALA A 1 88 ? -1.130 9.805 8.745 1.00 75.19 88 ALA A N 1
ATOM 680 C CA . ALA A 1 88 ? -2.516 9.696 8.297 1.00 75.19 88 ALA A CA 1
ATOM 681 C C . ALA A 1 88 ? -3.206 8.437 8.848 1.00 75.19 88 ALA A C 1
ATOM 683 O O . ALA A 1 88 ? -4.418 8.447 9.063 1.00 75.19 88 ALA A O 1
ATOM 684 N N . ILE A 1 89 ? -2.450 7.357 9.079 1.00 78.81 89 ILE A N 1
ATOM 685 C CA . ILE A 1 89 ? -2.968 6.140 9.716 1.00 78.81 89 ILE A CA 1
ATOM 686 C C . ILE A 1 89 ? -3.246 6.407 11.197 1.00 78.81 89 ILE A C 1
ATOM 688 O O . ILE A 1 89 ? -4.310 6.031 11.680 1.00 78.81 89 ILE A O 1
ATOM 692 N N . GLU A 1 90 ? -2.336 7.086 11.895 1.00 81.62 90 GLU A N 1
ATOM 693 C CA . GLU A 1 90 ? -2.509 7.447 13.309 1.00 81.62 90 GLU A CA 1
ATOM 694 C C . GLU A 1 90 ? -3.732 8.348 13.510 1.00 81.62 90 GLU A C 1
ATOM 696 O O . GLU A 1 90 ? -4.605 8.025 14.309 1.00 81.62 90 GLU A O 1
ATOM 701 N N . ALA A 1 91 ? -3.890 9.391 12.691 1.00 82.31 91 ALA A N 1
ATOM 702 C CA . ALA A 1 91 ? -5.067 10.257 12.757 1.00 82.31 91 ALA A CA 1
ATOM 703 C C . ALA A 1 91 ? -6.387 9.503 12.500 1.00 82.31 91 ALA A C 1
ATOM 705 O O . ALA A 1 91 ? -7.430 9.846 13.061 1.00 82.31 91 ALA A O 1
ATOM 706 N N . PHE A 1 92 ? -6.365 8.475 11.643 1.00 82.94 92 PHE A N 1
ATOM 707 C CA . PHE A 1 92 ? -7.535 7.629 11.409 1.00 82.94 92 PHE A CA 1
ATOM 708 C C . PHE A 1 92 ? -7.839 6.731 12.613 1.00 82.94 92 PHE A C 1
ATOM 710 O O . PHE A 1 92 ? -9.006 6.554 12.963 1.00 82.94 92 PHE A O 1
ATOM 717 N N . GLN A 1 93 ? -6.800 6.188 13.249 1.00 84.81 93 GLN A N 1
ATOM 718 C CA . GLN A 1 93 ? -6.912 5.396 14.469 1.00 84.81 93 GLN A CA 1
ATOM 719 C C . GLN A 1 93 ? -7.519 6.237 15.606 1.00 84.81 93 GLN A C 1
ATOM 721 O O . GLN A 1 93 ? -8.515 5.828 16.194 1.00 84.81 93 GLN A O 1
ATOM 726 N N . ASP A 1 94 ? -7.014 7.454 15.818 1.00 89.94 94 ASP A N 1
ATOM 727 C CA . ASP A 1 94 ? -7.522 8.381 16.838 1.00 89.94 94 ASP A CA 1
ATOM 728 C C . ASP A 1 94 ? -9.006 8.721 16.623 1.00 89.94 94 ASP A C 1
ATOM 730 O O . ASP A 1 94 ? -9.799 8.789 17.567 1.00 89.94 94 ASP A O 1
ATOM 734 N N . ALA A 1 95 ? -9.407 8.927 15.365 1.00 88.38 95 ALA A N 1
ATOM 735 C CA . ALA A 1 95 ? -10.798 9.200 15.021 1.00 88.38 95 ALA A CA 1
ATOM 736 C C . ALA A 1 95 ? -11.712 7.993 15.291 1.00 88.38 95 ALA A C 1
ATOM 738 O O . ALA A 1 95 ? -12.857 8.177 15.715 1.00 88.38 95 ALA A O 1
ATOM 739 N N . LEU A 1 96 ? -11.219 6.774 15.050 1.00 92.31 96 LEU A N 1
ATOM 740 C CA . LEU A 1 96 ? -11.950 5.542 15.336 1.00 92.31 96 LEU A CA 1
ATOM 741 C C . LEU A 1 96 ? -12.138 5.359 16.847 1.00 92.31 96 LEU A C 1
ATOM 743 O O . LEU A 1 96 ? -13.268 5.165 17.294 1.00 92.31 96 LEU A O 1
ATOM 747 N N . ASP A 1 97 ? -11.068 5.524 17.623 1.00 92.88 97 ASP A N 1
ATOM 748 C CA . ASP A 1 97 ? -11.092 5.402 19.083 1.00 92.88 97 ASP A CA 1
ATOM 749 C C . ASP A 1 97 ? -12.058 6.425 19.712 1.00 92.88 97 ASP A C 1
ATOM 751 O O . ASP A 1 97 ? -12.843 6.105 20.612 1.00 92.88 97 ASP A O 1
ATOM 755 N N . LEU A 1 98 ? -12.079 7.659 19.192 1.00 91.81 98 LEU A N 1
ATOM 756 C CA . LEU A 1 98 ? -13.030 8.683 19.628 1.00 91.81 98 LEU A CA 1
ATOM 757 C C . LEU A 1 98 ? -14.486 8.294 19.322 1.00 91.81 98 LEU A C 1
ATOM 759 O O . LEU A 1 98 ? -15.373 8.514 20.152 1.00 91.81 98 LEU A O 1
ATOM 763 N N . ALA A 1 99 ? -14.750 7.726 18.144 1.00 91.12 99 ALA A N 1
ATOM 764 C CA . ALA A 1 99 ? -16.091 7.300 17.754 1.00 91.12 99 ALA A CA 1
ATOM 765 C C . ALA A 1 99 ? -16.596 6.131 18.620 1.00 91.12 99 ALA A C 1
ATOM 767 O O . ALA A 1 99 ? -17.768 6.105 19.013 1.00 91.12 99 ALA A O 1
ATOM 768 N N . GLU A 1 100 ? -15.714 5.193 18.969 1.00 92.06 100 GLU A N 1
ATOM 769 C CA . GLU A 1 100 ? -16.024 4.102 19.894 1.00 92.06 100 GLU A CA 1
ATOM 770 C C . GLU A 1 100 ? -16.368 4.636 21.290 1.00 92.06 100 GLU A C 1
ATOM 772 O O . GLU A 1 100 ? -17.396 4.258 21.858 1.00 92.06 100 GLU A O 1
ATOM 777 N N . ALA A 1 101 ? -15.589 5.592 21.808 1.00 89.12 101 ALA A N 1
ATOM 778 C CA . ALA A 1 101 ? -15.869 6.229 23.094 1.00 89.12 101 ALA A CA 1
ATOM 779 C C . ALA A 1 101 ? -17.229 6.952 23.106 1.00 89.12 101 ALA A C 1
ATOM 781 O O . ALA A 1 101 ? -18.003 6.819 24.057 1.00 89.12 101 ALA A O 1
ATOM 782 N N . GLN A 1 102 ? -17.561 7.683 22.037 1.00 90.50 102 GLN A N 1
ATOM 783 C CA . GLN A 1 102 ? -18.861 8.351 21.904 1.00 90.50 102 GLN A CA 1
ATOM 784 C C . GLN A 1 102 ? -20.022 7.354 21.865 1.00 90.50 102 GLN A C 1
ATOM 786 O O . GLN A 1 102 ? -21.062 7.593 22.484 1.00 90.50 102 GLN A O 1
ATOM 791 N N . THR A 1 103 ? -19.835 6.231 21.173 1.00 90.94 103 THR A N 1
ATOM 792 C CA . THR A 1 103 ? -20.835 5.161 21.096 1.00 90.94 103 THR A CA 1
ATOM 793 C C . THR A 1 103 ? -21.058 4.534 22.470 1.00 90.94 103 THR A C 1
ATOM 795 O O . THR A 1 103 ? -22.200 4.439 22.916 1.00 90.94 103 THR A O 1
ATOM 798 N N . ALA A 1 104 ? -19.984 4.221 23.197 1.00 88.00 104 ALA A N 1
ATOM 799 C CA . ALA A 1 104 ? -20.066 3.688 24.554 1.00 88.00 104 ALA A CA 1
ATOM 800 C C . ALA A 1 104 ? -20.781 4.652 25.522 1.00 88.00 104 ALA A C 1
ATOM 802 O O . ALA A 1 104 ? -21.609 4.222 26.325 1.00 88.00 104 ALA A O 1
ATOM 803 N N . ILE A 1 105 ? -20.529 5.964 25.424 1.00 85.88 105 ILE A N 1
ATOM 804 C CA . ILE A 1 105 ? -21.243 6.980 26.217 1.00 85.88 105 ILE A CA 1
ATOM 805 C C . ILE A 1 105 ? -22.737 7.007 25.863 1.00 85.88 105 ILE A C 1
ATOM 807 O O . ILE A 1 105 ? -23.585 7.099 26.756 1.00 85.88 105 ILE A O 1
ATOM 811 N N . ALA A 1 106 ? -23.082 6.937 24.576 1.00 86.62 106 ALA A N 1
ATOM 812 C CA . ALA A 1 106 ? -24.473 6.922 24.134 1.00 86.62 106 ALA A CA 1
ATOM 813 C C . ALA A 1 106 ? -25.218 5.674 24.640 1.00 86.62 106 ALA A C 1
ATOM 815 O O . ALA A 1 106 ? -26.342 5.786 25.133 1.00 86.62 106 ALA A O 1
ATOM 816 N N . GLU A 1 107 ? -24.582 4.503 24.585 1.00 87.88 107 GLU A N 1
ATOM 817 C CA . GLU A 1 107 ? -25.123 3.255 25.127 1.00 87.88 107 GLU A CA 1
ATOM 818 C C . GLU A 1 107 ? -25.284 3.309 26.648 1.00 87.88 107 GLU A C 1
ATOM 820 O O . GLU A 1 107 ? -26.348 2.972 27.167 1.00 87.88 107 GLU A O 1
ATOM 825 N N . ALA A 1 108 ? -24.277 3.805 27.370 1.00 83.31 108 ALA A N 1
ATOM 826 C CA . ALA A 1 108 ? -24.345 3.987 28.817 1.00 83.31 108 ALA A CA 1
ATOM 827 C C . ALA A 1 108 ? -25.544 4.868 29.213 1.00 83.31 108 ALA A C 1
ATOM 829 O O . ALA A 1 108 ? -26.310 4.510 30.111 1.00 83.31 108 ALA A O 1
ATOM 830 N N . ARG A 1 109 ? -25.783 5.961 28.473 1.00 80.81 109 ARG A N 1
ATOM 831 C CA . ARG A 1 109 ? -26.960 6.823 28.663 1.00 80.81 109 ARG A CA 1
ATOM 832 C C . ARG A 1 109 ? -28.279 6.090 28.415 1.00 80.81 109 ARG A C 1
ATOM 834 O O . ARG A 1 109 ? -29.222 6.289 29.176 1.00 80.81 109 ARG A O 1
ATOM 841 N N . LEU A 1 110 ? -28.360 5.231 27.395 1.00 80.44 110 LEU A N 1
ATOM 842 C CA . LEU A 1 110 ? -29.559 4.423 27.123 1.00 80.44 110 LEU A CA 1
ATOM 843 C C . LEU A 1 110 ? -29.849 3.4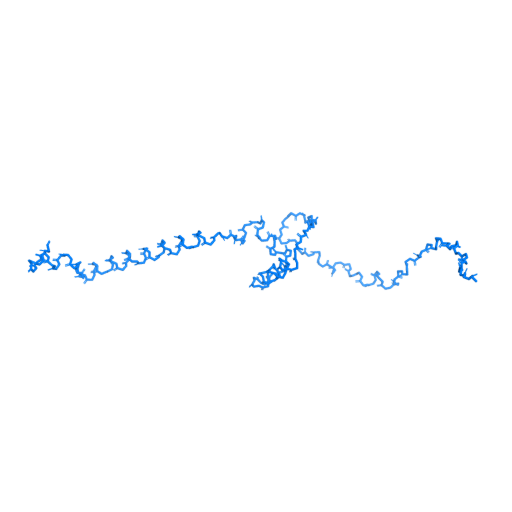03 28.233 1.00 80.44 110 LEU A C 1
ATOM 845 O O . LEU A 1 110 ? -31.011 3.150 28.542 1.00 80.44 110 LEU A O 1
ATOM 849 N N . VAL A 1 111 ? -28.809 2.848 28.857 1.00 84.75 111 VAL A N 1
ATOM 850 C CA . VAL A 1 111 ? -28.921 1.908 29.987 1.00 84.75 111 VAL A CA 1
ATOM 851 C C . VAL A 1 111 ? -29.177 2.642 31.319 1.00 84.75 111 VAL A C 1
ATOM 853 O O . VAL A 1 111 ? -29.344 2.016 32.363 1.00 84.75 111 VAL A O 1
ATOM 856 N N . GLY A 1 112 ? -29.275 3.976 31.300 1.00 78.38 112 GLY A N 1
ATOM 857 C CA . GLY A 1 112 ? -29.532 4.793 32.487 1.00 78.38 112 GLY A CA 1
ATOM 858 C C . GLY A 1 112 ? -28.310 4.962 33.391 1.00 78.38 112 GLY A C 1
ATOM 859 O O . GLY A 1 112 ? -28.451 5.375 34.543 1.00 78.38 112 GLY A O 1
ATOM 860 N N . VAL A 1 113 ? -27.109 4.659 32.889 1.00 77.50 113 VAL A N 1
ATOM 861 C CA . VAL A 1 113 ? -25.858 5.012 33.561 1.00 77.50 113 VAL A CA 1
ATOM 862 C C . VAL A 1 113 ? -25.712 6.525 33.466 1.00 77.50 113 VAL A C 1
ATOM 864 O O . VAL A 1 113 ? -25.609 7.093 32.376 1.00 77.50 113 VAL A O 1
ATOM 867 N N . ARG A 1 114 ? -25.758 7.182 34.623 1.00 71.12 114 ARG A N 1
ATOM 868 C CA . ARG A 1 114 ? -25.629 8.634 34.713 1.00 71.12 114 ARG A CA 1
ATOM 869 C C . ARG A 1 114 ? -24.148 9.034 34.694 1.00 71.12 114 ARG A C 1
ATOM 871 O O . ARG A 1 114 ? -23.340 8.319 35.292 1.00 71.12 114 ARG A O 1
ATOM 878 N N . PRO A 1 115 ? -23.792 10.142 34.024 1.00 76.50 115 PRO A N 1
ATOM 879 C CA . PRO A 1 115 ? -22.475 10.760 34.145 1.00 76.50 115 PRO A CA 1
ATOM 880 C C . PRO A 1 115 ? -22.098 10.995 35.612 1.00 76.50 115 PRO A C 1
ATOM 882 O O . PRO A 1 115 ? -22.970 11.228 36.451 1.00 76.50 115 PRO A O 1
ATOM 885 N N . LEU A 1 116 ? -20.804 10.929 35.931 1.00 75.19 116 LEU A N 1
ATOM 886 C CA . LEU A 1 116 ? -20.337 11.103 37.308 1.00 75.19 116 LEU A CA 1
ATOM 887 C C . LEU A 1 116 ? -20.676 12.510 37.813 1.00 75.19 116 LEU A C 1
ATOM 889 O O . LEU A 1 116 ? -21.065 12.658 38.963 1.00 75.19 116 LEU A O 1
ATOM 893 N N . GLU A 1 117 ? -20.614 13.510 36.937 1.00 75.06 117 GLU A N 1
ATOM 894 C CA . GLU A 1 117 ? -20.999 14.898 37.225 1.00 75.06 117 GLU A CA 1
ATOM 895 C C . GLU A 1 117 ? -22.451 15.013 37.731 1.00 75.06 117 GLU A C 1
ATOM 897 O O . GLU A 1 117 ? -22.727 15.688 38.723 1.00 75.06 117 GLU A O 1
ATOM 902 N N . ASP A 1 118 ? -23.379 14.280 37.111 1.00 74.56 118 ASP A N 1
ATOM 903 C CA . ASP A 1 118 ? -24.790 14.249 37.518 1.00 74.56 118 ASP A CA 1
ATOM 904 C C . ASP A 1 118 ? -24.973 13.559 38.882 1.00 74.56 118 ASP A C 1
ATOM 906 O O . ASP A 1 118 ? -25.873 13.894 39.647 1.00 74.56 118 ASP A O 1
ATOM 910 N N . VAL A 1 119 ? -24.119 12.584 39.206 1.00 76.62 119 VAL A N 1
ATOM 911 C CA . VAL A 1 119 ? -24.135 11.901 40.508 1.00 76.62 119 VAL A CA 1
ATOM 912 C C . VAL A 1 119 ? -23.510 12.777 41.596 1.00 76.62 119 VAL A C 1
ATOM 914 O O . VAL A 1 119 ? -24.027 12.823 42.709 1.00 76.62 119 VAL A O 1
ATOM 917 N N . LEU A 1 120 ? -22.414 13.470 41.281 1.00 77.50 120 LEU A N 1
ATOM 918 C CA . LEU A 1 120 ? -21.678 14.351 42.189 1.00 77.50 120 LEU A CA 1
ATOM 919 C C . LEU A 1 120 ? -22.492 15.597 42.568 1.00 77.50 120 LEU A C 1
ATOM 921 O O . LEU A 1 120 ? -22.554 15.943 43.750 1.00 77.50 120 LEU A O 1
ATOM 925 N N . SER A 1 121 ? -23.188 16.198 41.598 1.00 79.50 121 SER A N 1
ATOM 926 C CA . SER A 1 121 ? -24.129 17.303 41.827 1.00 79.50 121 SER A CA 1
ATOM 927 C C . SER A 1 121 ? -25.298 16.899 42.735 1.00 79.50 121 SER A C 1
ATOM 929 O O . SER A 1 121 ? -25.690 17.652 43.627 1.00 79.50 121 SER A O 1
ATOM 931 N N . GLU A 1 122 ? -25.815 15.674 42.594 1.00 76.56 122 GLU A N 1
ATOM 932 C CA . GLU A 1 122 ? -26.895 15.150 43.440 1.00 76.56 122 GLU A CA 1
ATOM 933 C C . GLU A 1 122 ? -26.452 14.905 44.894 1.00 76.56 122 GLU A C 1
ATOM 935 O O . GLU A 1 122 ? -27.232 15.126 45.822 1.00 76.56 122 GLU A O 1
ATOM 940 N N . ILE A 1 123 ? -25.200 14.487 45.117 1.00 84.50 123 ILE A N 1
ATOM 941 C CA . ILE A 1 123 ? -24.649 14.273 46.468 1.00 84.50 123 ILE A CA 1
ATOM 942 C C . ILE A 1 123 ? -23.980 15.523 47.063 1.00 84.50 123 ILE A C 1
ATOM 944 O O . ILE A 1 123 ? -23.446 15.453 48.171 1.00 84.50 123 ILE A O 1
ATOM 948 N N . GLY A 1 124 ? -24.033 16.663 46.364 1.00 74.00 124 GLY A N 1
ATOM 949 C CA . GLY A 1 124 ? -23.495 17.943 46.831 1.00 74.00 124 GLY A CA 1
ATOM 950 C C . GLY A 1 124 ? -21.970 17.971 46.960 1.00 74.00 124 GLY A C 1
ATOM 951 O O . GLY A 1 124 ? -21.446 18.736 47.768 1.00 74.00 124 GLY A O 1
ATOM 952 N N . LEU A 1 125 ? -21.272 17.121 46.203 1.00 71.94 125 LEU A N 1
ATOM 953 C CA . LEU A 1 125 ? -19.813 17.081 46.115 1.00 71.94 125 LEU A CA 1
ATOM 954 C C . LEU A 1 125 ? -19.382 17.652 44.761 1.00 71.94 125 LEU A C 1
ATOM 956 O O . LEU A 1 125 ? -18.889 16.928 43.902 1.00 71.94 125 LEU A O 1
ATOM 960 N N . GLU A 1 126 ? -19.615 18.944 44.558 1.00 70.69 126 GLU A N 1
ATOM 961 C CA . GLU A 1 126 ? -18.928 19.703 43.511 1.00 70.69 126 GLU A CA 1
ATOM 962 C C . GLU A 1 126 ? -17.745 20.421 44.183 1.00 70.69 126 GLU A C 1
ATOM 964 O O . GLU A 1 126 ? -17.954 21.109 45.186 1.00 70.69 126 GLU A O 1
ATOM 969 N N . ASP A 1 127 ? -16.518 20.184 43.697 1.00 66.12 127 ASP A N 1
ATOM 970 C CA . ASP A 1 127 ? -15.291 20.866 44.160 1.00 66.12 127 ASP A CA 1
ATOM 971 C C . ASP A 1 127 ? -15.328 22.384 43.892 1.00 66.12 127 ASP A C 1
ATOM 973 O O . ASP A 1 127 ? -15.786 22.792 42.796 1.00 66.12 127 ASP A O 1
#

Sequence (127 aa):
MLLIWNTLSSKIVGTKRKINPKSLQNLRPGKSPGRTTLHESTKSRHGVSLTDEGWSGVQEAAKKYGYSVSEFLEQIGRGNLAILELEAIEAFQDALDLAEAQTAIAEARLVGVRPLEDVLSEIGLED

pLDDT: mean 75.8, std 18.22, range [31.16, 98.19]

Secondary structure (DSSP, 8-state):
--------------------TTHHHHS-TT-S-----SSSSPPPP------HHHHHHHHHHHHHTT--HHHHHHHHHTTSS----HHHHHHHHHHHHHHHHHHHHHHHHHTT---HHHHHHHTT---

Organism: Acaryochloris marina (strain MBIC 11017) (NCBI:txid329726)